Protein AF-A0A3C0KSL5-F1 (afdb_monomer_lite)

Radius of gyration: 20.49 Å; chains: 1; bounding box: 42×40×60 Å

Sequence (142 aa):
MRGGRGPGYGNCQSGDLHGLAALNLTADQEAKIKTLRDAQLTEAKPLQDKMFSKRGELKLLWLQQNPNQQKIVAVQKEIRSLRDQLQDKQTNHRLAVLKVLTPEQQTKVQAFGAGRGFAHGRGFGAGPGGGCGGYGPGPRGN

Secondary structure (DSSP, 8-state):
--------S--GGGGS-TTGGGS---HHHHHHHHHHHHHHHHHHHHHHHHHHHHHHHHHHHHTSSS--HHHHHHHHHHHHHHHHHHHHHHHHHHHHHHHHS-HHHHHHHHHHHHTSSSS--S-SS--S---S----PPPP--

pLDDT: mean 70.89, std 22.39, range [34.09, 96.25]

Structure (mmCIF, N/CA/C/O backbone):
data_AF-A0A3C0KSL5-F1
#
_entry.id   AF-A0A3C0KSL5-F1
#
loop_
_atom_site.group_PDB
_atom_site.id
_atom_site.type_symbol
_atom_site.label_atom_id
_atom_site.label_alt_id
_atom_site.label_comp_id
_atom_site.label_asym_id
_atom_site.label_entity_id
_atom_site.label_seq_id
_atom_site.pdbx_PDB_ins_code
_atom_site.Cartn_x
_atom_site.Cartn_y
_atom_site.Cartn_z
_atom_site.occupancy
_atom_site.B_iso_or_equiv
_atom_site.auth_seq_id
_atom_site.auth_comp_id
_atom_site.auth_asym_id
_atom_site.auth_atom_id
_atom_site.pdbx_PDB_model_num
ATOM 1 N N . MET A 1 1 ? 15.608 -1.901 26.803 1.00 34.09 1 MET A N 1
ATOM 2 C CA . MET A 1 1 ? 14.838 -3.043 26.262 1.00 34.09 1 MET A CA 1
ATOM 3 C C . MET A 1 1 ? 14.117 -2.596 24.994 1.00 34.09 1 MET A C 1
ATOM 5 O O . MET A 1 1 ? 13.185 -1.807 25.074 1.00 34.09 1 MET A O 1
ATOM 9 N N . ARG A 1 2 ? 14.607 -2.991 23.811 1.00 40.12 2 ARG A N 1
ATOM 10 C CA . ARG A 1 2 ? 13.974 -2.657 22.523 1.00 40.12 2 ARG A CA 1
ATOM 11 C C . ARG A 1 2 ? 12.795 -3.605 22.306 1.00 40.12 2 ARG A C 1
ATOM 13 O O . ARG A 1 2 ? 13.006 -4.789 22.072 1.00 40.12 2 ARG A O 1
ATOM 20 N N . GLY A 1 3 ? 11.574 -3.084 22.408 1.00 37.00 3 GLY A N 1
ATOM 21 C CA . GLY A 1 3 ? 10.351 -3.819 22.096 1.00 37.00 3 GLY A CA 1
ATOM 22 C C . GLY A 1 3 ? 10.370 -4.296 20.647 1.00 37.00 3 GLY A C 1
ATOM 23 O O . GLY A 1 3 ? 10.279 -3.492 19.717 1.00 37.00 3 GLY A O 1
ATOM 24 N N . GLY A 1 4 ? 10.515 -5.608 20.467 1.00 35.78 4 GLY A N 1
ATOM 25 C CA . GLY A 1 4 ? 10.358 -6.265 19.181 1.00 35.78 4 GLY A CA 1
ATOM 26 C C . GLY A 1 4 ? 8.929 -6.067 18.697 1.00 35.78 4 GLY A C 1
ATOM 27 O O . GLY A 1 4 ? 7.984 -6.596 19.280 1.00 35.78 4 GLY A O 1
ATOM 28 N N . ARG A 1 5 ? 8.766 -5.290 17.624 1.00 40.56 5 ARG A N 1
ATOM 29 C CA . ARG A 1 5 ? 7.563 -5.363 16.798 1.00 40.56 5 ARG A CA 1
ATOM 30 C C . ARG A 1 5 ? 7.499 -6.808 16.301 1.00 40.56 5 ARG A C 1
ATOM 32 O O . ARG A 1 5 ? 8.315 -7.196 15.470 1.00 40.56 5 ARG A O 1
ATOM 39 N N . GLY A 1 6 ? 6.582 -7.605 16.855 1.00 39.66 6 GLY A N 1
ATOM 40 C CA . GLY A 1 6 ? 6.221 -8.907 16.292 1.00 39.66 6 GLY A CA 1
ATOM 41 C C . GLY A 1 6 ? 5.823 -8.756 14.817 1.00 39.66 6 GLY A C 1
ATOM 42 O O . GLY A 1 6 ? 5.672 -7.621 14.355 1.00 39.66 6 GLY A O 1
ATOM 43 N N . PRO A 1 7 ? 5.652 -9.856 14.065 1.00 42.00 7 PRO A N 1
ATOM 44 C CA . PRO A 1 7 ? 5.338 -9.827 12.636 1.00 42.00 7 PRO A CA 1
ATOM 45 C C . PRO A 1 7 ? 3.901 -9.326 12.405 1.00 42.00 7 PRO A C 1
ATOM 47 O O . PRO A 1 7 ? 3.014 -10.043 11.958 1.00 42.00 7 PRO A O 1
ATOM 50 N N . GLY A 1 8 ? 3.638 -8.071 12.760 1.00 40.12 8 GLY A N 1
ATOM 51 C CA . GLY A 1 8 ? 2.467 -7.342 12.335 1.00 40.12 8 GLY A CA 1
ATOM 52 C C . GLY A 1 8 ? 2.598 -7.171 10.840 1.00 40.12 8 GLY A C 1
ATOM 53 O O . GLY A 1 8 ? 3.649 -6.707 10.407 1.00 40.12 8 GLY A O 1
ATOM 54 N N . TYR A 1 9 ? 1.563 -7.605 10.108 1.00 44.09 9 TYR A N 1
ATOM 55 C CA . TYR A 1 9 ? 1.308 -7.344 8.689 1.00 44.09 9 TYR A CA 1
ATOM 56 C C . TYR A 1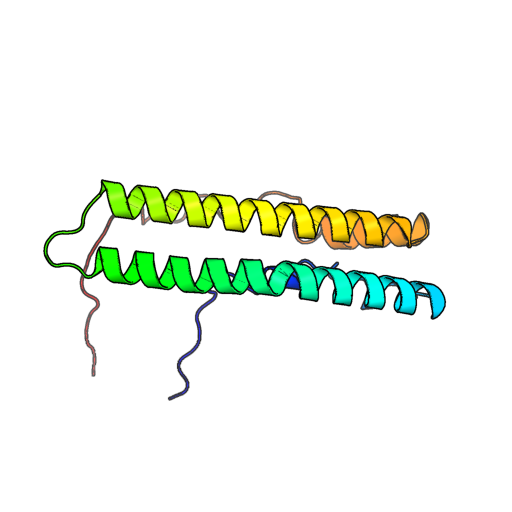 9 ? 2.454 -6.566 8.054 1.00 44.09 9 TYR A C 1
ATOM 58 O O . TYR A 1 9 ? 2.445 -5.331 8.070 1.00 44.09 9 TYR A O 1
ATOM 66 N N . GLY A 1 10 ? 3.482 -7.310 7.622 1.00 35.47 10 GLY A N 1
ATOM 67 C CA . GLY A 1 10 ? 4.650 -6.728 6.980 1.00 35.47 10 GLY A CA 1
ATOM 68 C C . GLY A 1 10 ? 4.167 -5.775 5.902 1.00 35.47 10 GLY A C 1
ATOM 69 O O . GLY A 1 10 ? 3.103 -6.019 5.326 1.00 35.47 10 GLY A O 1
ATOM 70 N N . ASN A 1 11 ? 4.898 -4.673 5.706 1.00 36.81 11 ASN A N 1
ATOM 71 C CA . ASN A 1 11 ? 4.608 -3.677 4.684 1.00 36.81 11 ASN A CA 1
ATOM 72 C C . ASN A 1 11 ? 3.954 -4.368 3.489 1.00 36.81 11 ASN A C 1
ATOM 74 O O . ASN A 1 11 ? 4.595 -5.180 2.829 1.00 36.81 11 ASN A O 1
ATOM 78 N N . CYS A 1 12 ? 2.689 -4.063 3.198 1.00 43.53 12 CYS A N 1
ATOM 79 C CA . CYS A 1 12 ? 2.045 -4.575 1.990 1.00 43.53 12 CYS A CA 1
ATOM 80 C C . CYS A 1 12 ? 2.840 -4.152 0.733 1.00 43.53 12 CYS A C 1
ATOM 82 O O . CYS A 1 12 ? 2.650 -4.705 -0.336 1.00 43.53 12 CYS A O 1
ATOM 84 N N . GLN A 1 13 ? 3.784 -3.215 0.880 1.00 42.78 13 GLN A N 1
ATOM 85 C CA . GLN A 1 13 ? 4.791 -2.815 -0.102 1.00 42.78 13 GLN A CA 1
ATOM 86 C C . GLN A 1 13 ? 5.890 -3.874 -0.346 1.00 42.78 13 GLN A C 1
ATOM 88 O O . GLN A 1 13 ? 6.563 -3.835 -1.362 1.00 42.78 13 GLN A O 1
ATOM 93 N N . SER A 1 14 ? 6.100 -4.860 0.532 1.00 41.09 14 SER A N 1
ATOM 94 C CA . SER A 1 14 ? 7.152 -5.881 0.360 1.00 41.09 14 SER A CA 1
ATOM 95 C C . SER A 1 14 ? 6.792 -6.982 -0.645 1.00 41.09 14 SER A C 1
ATOM 97 O O . SER A 1 14 ? 7.604 -7.870 -0.895 1.00 41.09 14 SER A O 1
ATOM 99 N N . GLY A 1 15 ? 5.607 -6.903 -1.258 1.00 45.69 15 GLY A N 1
ATOM 100 C CA . GLY A 1 15 ? 5.252 -7.669 -2.453 1.00 45.69 15 GLY A CA 1
ATOM 101 C C . GLY A 1 15 ? 5.811 -7.077 -3.750 1.00 45.69 15 GLY A C 1
ATOM 102 O O . GLY A 1 15 ? 5.501 -7.605 -4.818 1.00 45.69 15 GLY A O 1
ATOM 103 N N . ASP A 1 16 ? 6.601 -5.998 -3.671 1.00 51.12 16 ASP A N 1
ATOM 104 C CA . ASP A 1 16 ? 7.375 -5.451 -4.785 1.00 51.12 16 ASP A CA 1
ATOM 105 C C . ASP A 1 16 ? 8.368 -6.516 -5.250 1.00 51.12 16 ASP A C 1
ATOM 107 O O . ASP A 1 16 ? 9.485 -6.607 -4.746 1.00 51.12 16 ASP A O 1
ATOM 111 N N . LEU A 1 17 ? 7.883 -7.382 -6.144 1.00 53.34 17 LEU A N 1
ATOM 112 C CA . LEU A 1 17 ? 8.619 -8.282 -7.020 1.00 53.34 17 LEU A CA 1
ATOM 113 C C . LEU A 1 17 ? 9.993 -8.649 -6.450 1.00 53.34 17 LEU A C 1
ATOM 115 O O . LEU A 1 17 ? 11.027 -8.206 -6.952 1.00 53.34 17 LEU A O 1
ATOM 119 N N . HIS A 1 18 ? 9.985 -9.422 -5.358 1.00 47.47 18 HIS A N 1
ATOM 120 C CA . HIS A 1 18 ? 11.186 -10.012 -4.777 1.00 47.47 18 HIS A CA 1
ATOM 121 C C . HIS A 1 18 ? 11.936 -10.734 -5.904 1.00 47.47 18 HIS A C 1
ATOM 123 O O . HIS A 1 18 ? 11.507 -11.793 -6.354 1.00 47.47 18 HIS A O 1
ATOM 129 N N . GLY A 1 19 ? 12.991 -10.104 -6.425 1.00 53.03 19 GLY A N 1
ATOM 130 C CA . GLY A 1 19 ? 13.689 -10.570 -7.621 1.00 53.03 19 GLY A CA 1
ATOM 131 C C . GLY A 1 19 ? 13.905 -9.533 -8.725 1.00 53.03 19 GLY A C 1
ATOM 132 O O . GLY A 1 19 ? 14.705 -9.820 -9.601 1.00 53.03 19 GLY A O 1
ATOM 133 N N . LEU A 1 20 ? 13.311 -8.326 -8.693 1.00 57.47 20 LEU A N 1
ATOM 134 C CA . LEU A 1 20 ? 13.650 -7.273 -9.676 1.00 57.47 20 LEU A CA 1
ATOM 135 C C . LEU A 1 20 ? 15.138 -6.914 -9.645 1.00 57.47 20 LEU A C 1
ATOM 137 O O . LEU A 1 20 ? 15.736 -6.739 -10.695 1.00 57.47 20 LEU A O 1
ATOM 141 N N . ALA A 1 21 ? 15.745 -6.870 -8.455 1.00 58.66 21 ALA A N 1
ATOM 142 C CA . ALA A 1 21 ? 17.186 -6.656 -8.298 1.00 58.66 21 ALA A CA 1
ATOM 143 C C . ALA A 1 21 ? 18.037 -7.831 -8.823 1.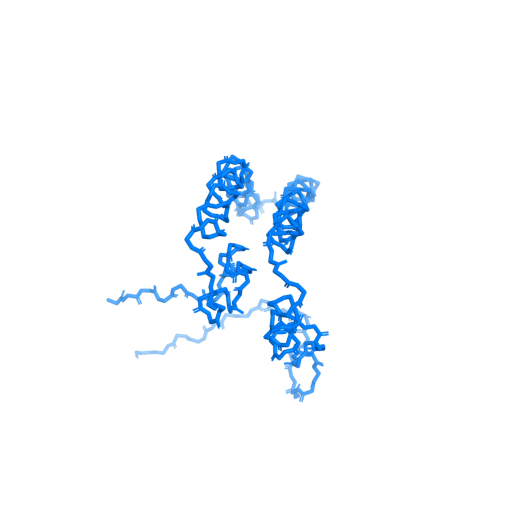00 58.66 21 ALA A C 1
ATOM 145 O O . ALA A 1 21 ? 19.225 -7.665 -9.060 1.00 58.66 21 ALA A O 1
ATOM 146 N N . ALA A 1 22 ? 17.435 -9.015 -8.994 1.00 60.41 22 ALA A N 1
ATOM 147 C CA . ALA A 1 22 ? 18.063 -10.181 -9.616 1.00 60.41 22 ALA A CA 1
ATOM 148 C C . ALA A 1 22 ? 17.813 -10.242 -11.136 1.00 60.41 22 ALA A C 1
ATOM 150 O O . ALA A 1 22 ? 18.313 -11.142 -11.814 1.00 60.41 22 ALA A O 1
ATOM 151 N N . LEU A 1 23 ? 17.033 -9.303 -11.684 1.00 63.06 23 LEU A N 1
ATOM 152 C CA . LEU A 1 23 ? 16.925 -9.090 -13.118 1.00 63.06 23 LEU A CA 1
ATOM 153 C C . LEU A 1 23 ? 17.978 -8.058 -13.510 1.00 63.06 23 LEU A C 1
ATOM 155 O O . LEU A 1 23 ? 18.052 -6.984 -12.921 1.00 63.06 23 LEU A O 1
ATOM 159 N N . ASN A 1 24 ? 18.754 -8.361 -14.546 1.00 70.44 24 ASN A N 1
ATOM 160 C CA . ASN A 1 24 ? 19.608 -7.377 -15.207 1.00 70.44 24 ASN A CA 1
ATOM 161 C C . ASN A 1 24 ? 18.709 -6.393 -15.979 1.00 70.44 24 ASN A C 1
ATOM 163 O O . ASN A 1 24 ? 18.529 -6.529 -17.191 1.00 70.44 24 ASN A O 1
ATOM 167 N N . LEU A 1 25 ? 18.043 -5.488 -15.258 1.00 76.81 25 LEU A N 1
ATOM 168 C CA . LEU A 1 25 ? 17.203 -4.440 -15.829 1.00 76.81 25 LEU A CA 1
ATOM 169 C C . LEU A 1 25 ? 18.084 -3.424 -16.552 1.00 76.81 25 LEU A C 1
ATOM 171 O O . LEU A 1 25 ? 19.161 -3.065 -16.081 1.00 76.81 25 LEU A O 1
ATOM 175 N N . THR A 1 26 ? 17.606 -2.941 -17.691 1.00 82.25 26 THR A N 1
ATOM 176 C CA . THR A 1 26 ? 18.227 -1.789 -18.356 1.00 82.25 26 THR A CA 1
ATOM 177 C C . THR A 1 26 ? 17.908 -0.502 -17.590 1.00 82.25 26 THR A C 1
ATOM 179 O O . THR A 1 26 ? 16.889 -0.427 -16.897 1.00 82.25 26 THR A O 1
ATOM 182 N N . ALA A 1 27 ? 18.741 0.533 -17.744 1.00 82.44 27 ALA A N 1
ATOM 183 C CA . ALA A 1 27 ? 18.521 1.833 -17.100 1.00 82.44 27 ALA A CA 1
ATOM 184 C C . ALA A 1 27 ? 17.134 2.426 -17.434 1.00 82.44 27 ALA A C 1
ATOM 186 O O . ALA A 1 27 ? 16.453 2.957 -16.556 1.00 82.44 27 ALA A O 1
ATOM 187 N N . ASP A 1 28 ? 16.669 2.243 -18.674 1.00 83.06 28 ASP A N 1
ATOM 188 C CA . ASP A 1 28 ? 15.350 2.698 -19.126 1.00 83.06 28 ASP A CA 1
ATOM 189 C C . ASP A 1 28 ? 14.195 1.933 -18.461 1.00 83.06 28 ASP A C 1
ATOM 191 O O . ASP A 1 28 ? 13.154 2.515 -18.141 1.00 83.06 28 ASP A O 1
ATOM 195 N N . GLN A 1 29 ? 14.355 0.624 -18.230 1.00 80.75 29 GLN A N 1
ATOM 196 C CA . GLN A 1 29 ? 13.369 -0.178 -17.499 1.00 80.75 29 GLN A CA 1
ATOM 197 C C . GLN A 1 29 ? 13.336 0.207 -16.018 1.00 80.75 29 GLN A C 1
ATOM 199 O O . GLN A 1 29 ? 12.254 0.339 -15.445 1.00 80.75 29 GLN A O 1
ATOM 204 N N . GLU A 1 30 ? 14.499 0.429 -15.405 1.00 82.38 30 GLU A N 1
ATOM 205 C CA . GLU A 1 30 ? 14.598 0.843 -14.007 1.00 82.38 30 GLU A CA 1
ATOM 206 C C . GLU A 1 30 ? 13.937 2.209 -13.779 1.00 82.38 30 GLU A C 1
ATOM 208 O O . GLU A 1 30 ? 13.157 2.362 -12.837 1.00 82.38 30 GLU A O 1
ATOM 213 N N . ALA A 1 31 ? 14.177 3.178 -14.668 1.00 85.44 31 ALA A N 1
ATOM 214 C CA . ALA A 1 31 ? 13.543 4.491 -14.604 1.00 85.44 31 ALA A CA 1
ATOM 215 C C . ALA A 1 31 ? 12.008 4.388 -14.677 1.00 85.44 31 ALA A C 1
ATOM 217 O O . ALA A 1 31 ? 11.312 4.944 -13.827 1.00 85.44 31 ALA A O 1
ATOM 218 N N . LYS A 1 32 ? 11.470 3.601 -15.623 1.00 85.75 32 LYS A N 1
ATOM 219 C CA . LYS A 1 32 ? 10.017 3.380 -15.757 1.00 85.75 32 LYS A CA 1
ATOM 220 C C . LYS A 1 32 ? 9.412 2.726 -14.515 1.00 85.75 32 LYS A C 1
ATOM 222 O O . LYS A 1 32 ? 8.349 3.140 -14.055 1.00 85.75 32 LYS A O 1
ATOM 227 N N . ILE A 1 33 ? 10.084 1.721 -13.953 1.00 85.25 33 ILE A N 1
ATOM 228 C CA . ILE A 1 33 ? 9.618 1.027 -12.744 1.00 85.25 33 ILE A CA 1
ATOM 229 C C . ILE A 1 33 ? 9.641 1.966 -11.533 1.00 85.25 33 ILE A C 1
ATOM 231 O O . ILE A 1 33 ? 8.687 1.964 -10.754 1.00 85.25 33 ILE A O 1
ATOM 235 N N . LYS A 1 34 ? 10.677 2.805 -11.388 1.00 84.06 34 LYS A N 1
ATOM 236 C CA . LYS A 1 34 ? 10.748 3.824 -10.328 1.00 84.06 34 LYS A CA 1
ATOM 237 C C . LYS A 1 34 ? 9.572 4.794 -10.406 1.00 84.06 34 LYS A C 1
ATOM 239 O O . LYS A 1 34 ? 8.859 4.941 -9.420 1.00 84.06 34 LYS A O 1
ATOM 244 N N . THR A 1 35 ? 9.286 5.349 -11.584 1.00 88.44 35 THR A N 1
ATOM 245 C CA . THR A 1 35 ? 8.135 6.247 -11.772 1.00 88.44 35 THR A CA 1
ATOM 246 C C . THR A 1 35 ? 6.808 5.569 -11.422 1.00 88.44 35 THR A C 1
ATOM 248 O O . THR A 1 35 ? 5.976 6.158 -10.732 1.00 88.44 35 THR A O 1
ATOM 251 N N . LEU A 1 36 ? 6.611 4.312 -11.839 1.00 87.12 36 LEU A N 1
ATOM 252 C CA . LEU A 1 36 ? 5.413 3.541 -11.484 1.00 87.12 36 LEU A CA 1
ATOM 253 C C . LEU A 1 36 ? 5.292 3.315 -9.971 1.00 87.12 36 LEU A C 1
ATOM 255 O O . LEU A 1 36 ? 4.179 3.298 -9.441 1.00 87.12 36 LEU A O 1
ATOM 259 N N . ARG A 1 37 ? 6.419 3.122 -9.279 1.00 84.69 37 ARG A N 1
ATOM 260 C CA . ARG A 1 37 ? 6.456 2.921 -7.827 1.00 84.69 37 ARG A CA 1
ATOM 261 C C . ARG A 1 37 ? 6.131 4.211 -7.087 1.00 84.69 37 ARG A C 1
ATOM 263 O O . ARG A 1 37 ? 5.308 4.192 -6.177 1.00 84.69 37 ARG A O 1
ATOM 270 N N . ASP A 1 38 ? 6.712 5.329 -7.506 1.00 86.94 38 ASP A N 1
ATOM 271 C CA . ASP A 1 38 ? 6.469 6.636 -6.892 1.00 86.94 38 ASP A CA 1
ATOM 272 C C . ASP A 1 3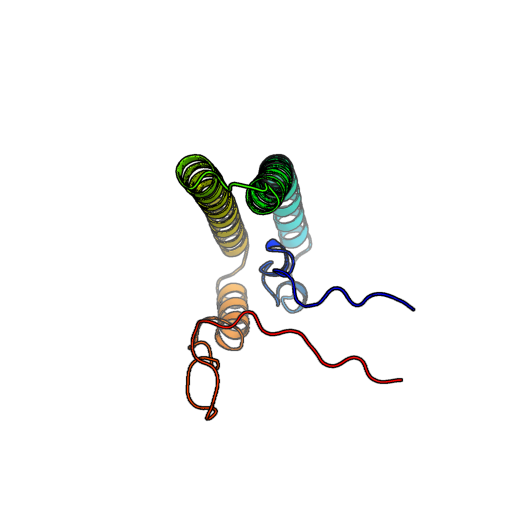8 ? 5.007 7.073 -7.052 1.00 86.94 38 ASP A C 1
ATOM 274 O O . ASP A 1 38 ? 4.386 7.549 -6.094 1.00 86.94 38 ASP A O 1
ATOM 278 N N . ALA A 1 39 ? 4.420 6.830 -8.228 1.00 88.00 39 ALA A N 1
ATOM 279 C CA . ALA A 1 39 ? 2.999 7.056 -8.472 1.00 88.00 39 ALA A CA 1
ATOM 280 C C . ALA A 1 39 ? 2.125 6.194 -7.545 1.00 88.00 39 ALA A C 1
ATOM 282 O O . ALA A 1 39 ? 1.262 6.717 -6.836 1.00 88.00 39 ALA A O 1
ATOM 283 N N . GLN A 1 40 ? 2.398 4.886 -7.465 1.00 87.56 40 GLN A N 1
ATOM 284 C CA . GLN A 1 40 ? 1.649 3.986 -6.586 1.00 87.56 40 GLN A CA 1
ATOM 285 C C . GLN A 1 40 ? 1.774 4.388 -5.110 1.00 87.56 40 GLN A C 1
ATOM 287 O O . GLN A 1 40 ? 0.779 4.370 -4.388 1.00 87.56 40 GLN A O 1
ATOM 292 N N . LEU A 1 41 ? 2.971 4.757 -4.644 1.00 85.00 41 LEU A N 1
ATOM 293 C CA . LEU A 1 41 ? 3.190 5.198 -3.266 1.00 85.00 41 LEU A CA 1
ATOM 294 C C . LEU A 1 41 ? 2.397 6.467 -2.955 1.00 85.00 41 LEU A C 1
ATOM 296 O O . LEU A 1 41 ? 1.788 6.561 -1.890 1.00 85.00 41 LEU A O 1
ATOM 300 N N . THR A 1 42 ? 2.369 7.419 -3.885 1.00 89.81 42 THR A N 1
ATOM 301 C CA . THR A 1 42 ? 1.623 8.673 -3.731 1.00 89.81 42 THR A CA 1
ATOM 302 C C . THR A 1 42 ? 0.122 8.415 -3.621 1.00 89.81 42 THR A C 1
ATOM 304 O O . THR A 1 42 ? -0.530 8.956 -2.730 1.00 89.81 42 THR A O 1
ATOM 307 N N . GLU A 1 43 ? -0.422 7.522 -4.447 1.00 86.94 43 GLU A N 1
ATOM 308 C CA . GLU A 1 43 ? -1.839 7.149 -4.388 1.00 86.94 43 GLU A CA 1
ATOM 309 C C . GLU A 1 43 ? -2.193 6.262 -3.183 1.00 86.94 43 GLU A C 1
ATOM 311 O O . GLU A 1 43 ? -3.317 6.309 -2.680 1.00 86.94 43 GLU A O 1
ATOM 316 N N . ALA A 1 44 ? -1.258 5.430 -2.718 1.00 88.31 44 ALA A N 1
ATOM 317 C CA . ALA A 1 44 ? -1.488 4.496 -1.619 1.00 88.31 44 ALA A CA 1
ATOM 318 C C . ALA A 1 44 ? -1.394 5.158 -0.238 1.00 88.31 44 ALA A C 1
ATOM 320 O O . ALA A 1 44 ? -2.094 4.725 0.678 1.00 88.31 44 ALA A O 1
ATOM 321 N N . LYS A 1 45 ? -0.567 6.202 -0.075 1.00 90.19 45 LYS A N 1
ATOM 322 C CA . LYS A 1 45 ? -0.413 6.959 1.182 1.00 90.19 45 LYS A CA 1
ATOM 323 C C . LYS A 1 45 ? -1.749 7.360 1.830 1.00 90.19 45 LYS A C 1
ATOM 325 O O . LYS A 1 45 ? -2.003 6.903 2.943 1.00 90.19 45 LYS A O 1
ATOM 330 N N . PRO A 1 46 ? -2.664 8.084 1.155 1.00 92.38 46 PRO A N 1
ATOM 331 C CA . PRO A 1 46 ? -3.922 8.495 1.781 1.00 92.38 46 PRO A CA 1
ATOM 332 C C . PRO A 1 46 ? -4.817 7.311 2.181 1.00 92.38 46 PRO A C 1
ATOM 334 O O . PRO A 1 46 ? -5.578 7.405 3.144 1.00 92.38 46 PRO A O 1
ATOM 337 N N . LEU A 1 47 ? -4.741 6.179 1.472 1.00 90.81 47 LEU A N 1
ATOM 338 C CA . LEU A 1 47 ? -5.476 4.963 1.836 1.00 90.81 47 LEU A CA 1
ATOM 339 C C . LEU A 1 47 ? -4.867 4.279 3.069 1.00 90.81 47 LEU A C 1
ATOM 341 O O . LEU A 1 47 ? -5.604 3.793 3.929 1.00 90.81 47 LEU A O 1
ATOM 345 N N . GLN A 1 48 ? -3.536 4.270 3.182 1.00 87.50 48 GLN A N 1
ATOM 346 C CA . GLN A 1 48 ? -2.826 3.767 4.359 1.00 87.50 48 GLN A CA 1
ATOM 347 C C . GLN A 1 48 ? -3.127 4.618 5.596 1.00 87.50 48 GLN A C 1
ATOM 349 O O . GLN A 1 48 ? -3.419 4.052 6.651 1.00 87.50 48 GLN A O 1
ATOM 354 N N . ASP A 1 49 ? -3.154 5.943 5.453 1.00 92.88 49 ASP A N 1
ATOM 355 C CA . ASP A 1 49 ? -3.487 6.871 6.538 1.00 92.88 49 ASP A CA 1
ATOM 356 C C . ASP A 1 49 ? -4.927 6.665 7.023 1.00 92.88 49 ASP A C 1
ATOM 358 O O . ASP A 1 49 ? -5.176 6.506 8.221 1.00 92.88 49 ASP A O 1
ATOM 362 N N . LYS A 1 50 ? -5.888 6.558 6.094 1.00 93.06 50 LYS A N 1
ATOM 363 C CA . LYS A 1 50 ? -7.283 6.217 6.426 1.00 93.06 50 LYS A CA 1
ATOM 364 C C . LYS A 1 50 ? -7.379 4.873 7.146 1.00 93.06 50 LYS A C 1
ATOM 366 O O . LYS A 1 50 ? -8.083 4.760 8.149 1.00 93.06 50 LYS A O 1
ATOM 371 N N . MET A 1 51 ? -6.655 3.859 6.673 1.00 92.94 51 MET A N 1
ATOM 372 C CA . MET A 1 51 ? -6.639 2.540 7.304 1.00 92.94 51 MET A CA 1
ATOM 373 C C . MET A 1 51 ? -6.031 2.590 8.713 1.00 92.94 51 MET A C 1
ATOM 375 O O . MET A 1 51 ? -6.538 1.917 9.612 1.00 92.94 51 MET A O 1
ATOM 379 N N . PHE A 1 52 ? -4.972 3.375 8.929 1.00 91.38 52 PHE A N 1
ATOM 380 C CA . PHE A 1 52 ? -4.365 3.567 10.246 1.00 91.38 52 PHE A CA 1
ATOM 381 C C . PHE A 1 52 ? -5.357 4.204 11.224 1.00 91.38 52 PHE A C 1
ATOM 383 O O . PHE A 1 52 ? -5.603 3.642 12.295 1.00 91.38 52 PHE A O 1
ATOM 390 N N . SER A 1 53 ? -6.003 5.298 10.818 1.00 93.62 53 SER A N 1
ATOM 391 C CA . SER A 1 53 ? -7.033 5.974 11.613 1.00 93.62 53 SER A CA 1
ATOM 392 C C . SER A 1 53 ? -8.182 5.032 11.976 1.00 93.62 53 SER A C 1
ATOM 394 O O . SER A 1 53 ? -8.555 4.928 13.144 1.00 93.62 53 SER A O 1
ATOM 396 N N . LYS A 1 54 ? -8.684 4.252 11.009 1.00 93.06 54 LYS A N 1
ATOM 397 C CA . LYS A 1 54 ? -9.777 3.293 11.235 1.00 93.06 54 LYS A CA 1
ATOM 398 C C . LYS A 1 54 ? -9.390 2.137 12.154 1.00 93.06 54 LYS A C 1
ATOM 400 O O . LYS A 1 54 ? -10.204 1.688 12.957 1.00 93.06 54 LYS A O 1
ATOM 405 N N . ARG A 1 55 ? -8.141 1.664 12.101 1.00 92.00 55 ARG A N 1
ATOM 406 C CA . ARG A 1 55 ? -7.628 0.674 13.066 1.00 92.00 55 ARG A CA 1
ATOM 407 C C . ARG A 1 55 ? -7.551 1.250 14.481 1.00 92.00 55 ARG A C 1
ATOM 409 O O . ARG A 1 55 ? -7.845 0.529 15.433 1.00 92.00 55 ARG A O 1
ATOM 416 N N . GLY A 1 56 ? -7.179 2.524 14.614 1.00 93.94 56 GLY A N 1
ATOM 417 C CA . GLY A 1 56 ? -7.222 3.251 15.884 1.00 93.94 56 GLY A CA 1
ATOM 418 C C . GLY A 1 56 ? -8.643 3.342 16.440 1.00 93.94 56 GLY A C 1
ATOM 419 O O . GLY A 1 56 ? -8.874 2.951 17.581 1.00 93.94 56 GLY A O 1
ATOM 420 N N . GLU A 1 57 ? -9.601 3.754 15.607 1.00 93.12 57 GLU A N 1
ATOM 421 C CA . GLU A 1 57 ? -11.029 3.802 15.948 1.00 93.12 57 GLU A CA 1
ATOM 422 C C . GLU A 1 57 ? -11.548 2.431 16.402 1.00 93.12 57 GLU A C 1
ATOM 424 O O . GLU A 1 57 ? -12.144 2.313 17.471 1.00 93.12 57 GLU A O 1
ATOM 429 N N . LEU A 1 58 ? -11.242 1.371 15.647 1.00 94.38 58 LEU A N 1
ATOM 430 C CA . LEU A 1 58 ? -11.623 0.006 16.005 1.00 94.38 58 LEU A CA 1
ATOM 431 C C . LEU A 1 58 ? -11.061 -0.396 17.374 1.00 94.38 58 LEU A C 1
ATOM 433 O O . LEU A 1 58 ? -11.785 -0.965 18.187 1.00 94.38 58 LEU A O 1
ATOM 437 N N . LYS A 1 59 ? -9.787 -0.091 17.646 1.00 93.69 59 LYS A N 1
ATOM 438 C CA . LYS A 1 59 ? -9.161 -0.374 18.944 1.00 93.69 59 LYS A CA 1
ATOM 439 C C . LYS A 1 59 ? -9.872 0.367 20.078 1.00 93.69 59 LYS A C 1
ATOM 441 O O . LYS A 1 59 ? -10.106 -0.233 21.120 1.00 93.69 59 LYS A O 1
ATOM 446 N N . LEU A 1 60 ? -10.227 1.635 19.878 1.00 93.81 60 LEU A N 1
ATOM 447 C CA . LEU A 1 60 ? -10.957 2.421 20.875 1.00 93.81 60 LEU A CA 1
ATOM 448 C C . LEU A 1 60 ? -12.354 1.850 21.140 1.00 93.81 60 LEU A C 1
ATOM 450 O O . LEU A 1 60 ? -12.734 1.737 22.300 1.00 93.81 60 LEU A O 1
ATOM 454 N N . LEU A 1 61 ? -13.083 1.425 20.102 1.00 94.06 61 LEU A N 1
ATOM 455 C CA . LEU A 1 61 ? -14.400 0.789 20.253 1.00 94.06 61 LEU A CA 1
ATOM 456 C C . LEU A 1 61 ? -14.339 -0.496 21.092 1.00 94.06 61 LEU A C 1
ATOM 458 O O . LEU A 1 61 ? -15.243 -0.753 21.881 1.00 94.06 61 LEU A O 1
ATOM 462 N N . TRP A 1 62 ? -13.264 -1.277 20.962 1.00 93.56 62 TRP A N 1
ATOM 463 C CA . TRP A 1 62 ? -13.046 -2.480 21.773 1.00 93.56 62 TRP A CA 1
ATOM 464 C C . TRP A 1 62 ? -12.647 -2.200 23.226 1.00 93.56 62 TRP A C 1
ATOM 466 O O . TRP A 1 62 ? -12.799 -3.081 24.065 1.00 93.56 62 TRP A O 1
ATOM 476 N N . LEU A 1 63 ? -12.135 -1.004 23.533 1.00 94.62 63 LEU A N 1
ATOM 477 C CA . LEU A 1 63 ? -11.751 -0.602 24.893 1.00 94.62 63 LEU A CA 1
ATOM 478 C C . LEU A 1 63 ? -12.908 0.021 25.688 1.00 94.62 63 LEU A C 1
ATOM 480 O O . LEU A 1 63 ? -12.744 0.330 26.867 1.00 94.62 63 LEU A O 1
ATOM 484 N N . GLN A 1 64 ? -14.066 0.232 25.061 1.00 92.88 64 GLN A N 1
ATOM 485 C CA . GLN A 1 64 ? -15.252 0.744 25.743 1.00 92.88 64 GLN A CA 1
ATOM 486 C C . GLN A 1 64 ? -15.787 -0.288 26.741 1.00 92.88 64 GLN A C 1
ATOM 488 O O . GLN A 1 64 ? -15.801 -1.481 26.455 1.00 92.88 64 GLN A O 1
ATOM 493 N N . GLN A 1 65 ? -16.292 0.183 27.887 1.00 91.81 65 GLN A N 1
ATOM 494 C CA . GLN A 1 65 ? -16.884 -0.679 28.919 1.00 91.81 65 GLN A CA 1
ATOM 495 C C . GLN A 1 65 ? -18.042 -1.530 28.371 1.00 91.81 65 GLN A C 1
ATOM 497 O O . GLN A 1 65 ? -18.186 -2.685 28.751 1.00 91.81 65 GLN A O 1
ATOM 502 N N . ASN A 1 66 ? -18.820 -0.966 27.440 1.00 93.44 66 ASN A N 1
ATOM 503 C CA . ASN A 1 66 ? -19.896 -1.643 26.722 1.00 93.44 66 ASN A CA 1
ATOM 504 C C . ASN A 1 66 ? -19.669 -1.489 25.205 1.00 93.44 66 ASN A C 1
ATOM 506 O O . ASN A 1 66 ? -20.097 -0.485 24.625 1.00 93.44 66 ASN A O 1
ATOM 510 N N . PRO A 1 67 ? -18.964 -2.429 24.550 1.00 90.94 67 PRO A N 1
ATOM 511 C CA . PRO A 1 67 ? -18.635 -2.322 23.133 1.00 90.94 67 PRO A CA 1
ATOM 512 C C . PRO A 1 67 ? -19.890 -2.390 22.254 1.00 90.94 67 PRO A C 1
ATOM 514 O O . PRO A 1 67 ? -20.693 -3.318 22.340 1.00 90.94 67 PRO A O 1
ATOM 517 N N . ASN A 1 68 ? -20.044 -1.418 21.350 1.00 94.19 68 ASN A N 1
ATOM 518 C CA . ASN A 1 68 ? -21.146 -1.409 20.390 1.00 94.19 68 ASN A CA 1
ATOM 519 C C . ASN A 1 68 ? -20.810 -2.284 19.170 1.00 94.19 68 ASN A C 1
ATOM 521 O O . ASN A 1 68 ? -20.036 -1.887 18.293 1.00 94.19 68 ASN A O 1
ATOM 525 N N . GLN A 1 69 ? -21.443 -3.457 19.086 1.00 93.38 69 GLN A N 1
ATOM 526 C CA . GLN A 1 69 ? -21.235 -4.422 18.003 1.00 93.38 69 GLN A CA 1
ATOM 527 C C . GLN A 1 69 ? -21.480 -3.828 16.607 1.00 93.38 69 GLN A C 1
ATOM 529 O O . GLN A 1 69 ? -20.697 -4.083 15.692 1.00 93.38 69 GLN A O 1
ATOM 534 N N . GLN A 1 70 ? -22.527 -3.017 16.426 1.00 95.19 70 GLN A N 1
ATOM 535 C CA . GLN A 1 70 ? -22.856 -2.433 15.121 1.00 95.19 70 GLN A CA 1
ATOM 536 C C . GLN A 1 70 ? -21.748 -1.488 14.641 1.00 95.19 70 GLN A C 1
ATOM 538 O O . GLN A 1 70 ? -21.312 -1.589 13.493 1.00 95.19 70 GLN A O 1
ATOM 543 N N . LYS A 1 71 ? -21.233 -0.628 15.532 1.00 94.00 71 LYS A N 1
ATOM 544 C CA . LYS A 1 71 ? -20.116 0.282 15.222 1.00 94.00 71 LYS A CA 1
ATOM 545 C C . LYS A 1 71 ? -18.833 -0.483 14.903 1.00 94.00 71 LYS A C 1
ATOM 547 O O . LYS A 1 71 ? -18.162 -0.174 13.923 1.00 94.00 71 LYS A O 1
ATOM 552 N N . ILE A 1 72 ? -18.523 -1.521 15.680 1.00 94.38 72 ILE A N 1
ATOM 553 C CA . ILE A 1 72 ? -17.350 -2.377 15.452 1.00 94.38 72 ILE A CA 1
ATOM 554 C C . ILE A 1 72 ? -17.418 -3.035 14.071 1.00 94.38 72 ILE A C 1
ATOM 556 O O . ILE A 1 72 ? -16.450 -2.979 13.312 1.00 94.38 72 ILE A O 1
ATOM 560 N N . VAL A 1 73 ? -18.559 -3.634 13.718 1.00 96.12 73 VAL A N 1
ATOM 561 C CA . VAL A 1 73 ? -18.744 -4.295 12.418 1.00 96.12 73 VAL A CA 1
ATOM 562 C C . VAL A 1 73 ? -18.678 -3.286 11.267 1.00 96.12 73 VAL A C 1
ATOM 564 O O . VAL A 1 73 ? -18.084 -3.595 10.234 1.00 96.12 73 VAL A O 1
ATOM 567 N N . ALA A 1 74 ? -19.231 -2.082 11.434 1.00 96.19 74 ALA A N 1
ATOM 568 C CA . ALA A 1 74 ? -19.147 -1.020 10.432 1.00 96.19 74 ALA A CA 1
ATOM 569 C C . ALA A 1 74 ? -17.690 -0.606 10.159 1.00 96.19 74 ALA A C 1
ATOM 571 O O . ALA A 1 74 ? -17.232 -0.692 9.018 1.00 96.19 74 ALA A O 1
ATOM 572 N N . VAL A 1 75 ? -16.920 -0.285 11.205 1.00 95.38 75 VAL A N 1
ATOM 573 C CA . VAL A 1 75 ? -15.498 0.080 11.070 1.00 95.38 75 VAL A CA 1
ATOM 574 C C . VAL A 1 75 ? -14.679 -1.079 10.491 1.00 95.38 75 VAL A C 1
ATOM 576 O O . VAL A 1 75 ? -13.801 -0.871 9.655 1.00 95.38 75 VAL A O 1
ATOM 579 N N . GLN A 1 76 ? -14.981 -2.328 10.862 1.00 94.56 76 GLN A N 1
ATOM 580 C CA . GLN A 1 76 ? -14.338 -3.492 10.248 1.00 94.56 76 GLN A CA 1
ATOM 581 C C . GLN A 1 76 ? -14.614 -3.602 8.743 1.00 94.56 76 GLN A C 1
ATOM 583 O O . GLN A 1 76 ? -13.695 -3.944 7.995 1.00 94.56 76 GLN A O 1
ATOM 588 N N . LYS A 1 77 ? -15.843 -3.331 8.286 1.00 96.25 77 LYS A N 1
ATOM 589 C CA . LYS A 1 77 ? -16.186 -3.327 6.853 1.00 96.25 77 LYS A CA 1
ATOM 590 C C . LYS A 1 77 ? -15.424 -2.236 6.102 1.00 96.25 77 LYS A C 1
ATOM 592 O O . LYS A 1 77 ? -14.871 -2.517 5.043 1.00 96.25 77 LYS A O 1
ATOM 597 N N . GLU A 1 78 ? -15.313 -1.042 6.676 1.00 94.56 78 GLU A N 1
ATOM 598 C CA . GLU A 1 78 ? -14.522 0.048 6.091 1.00 94.56 78 GLU A CA 1
ATOM 599 C C . GLU A 1 78 ? -13.037 -0.322 5.975 1.00 94.56 78 GLU A C 1
ATOM 601 O O . GLU A 1 78 ? -12.427 -0.122 4.927 1.00 94.56 78 GLU A O 1
ATOM 606 N N . ILE A 1 79 ? -12.459 -0.948 7.008 1.00 92.50 79 ILE A N 1
ATOM 607 C CA . ILE A 1 79 ? -11.074 -1.446 6.959 1.00 92.50 79 ILE A CA 1
ATOM 608 C C . ILE A 1 79 ? -10.899 -2.506 5.864 1.00 92.50 79 ILE A C 1
ATOM 610 O O . ILE A 1 79 ? -9.854 -2.532 5.214 1.00 92.50 79 ILE A O 1
ATOM 614 N N . ARG A 1 80 ? -11.879 -3.400 5.669 1.00 93.19 80 ARG A N 1
ATOM 615 C CA . ARG A 1 80 ? -11.840 -4.394 4.581 1.00 93.19 80 ARG A CA 1
ATOM 616 C C . ARG A 1 80 ? -11.851 -3.701 3.222 1.00 93.19 80 ARG A C 1
ATOM 618 O O . ARG A 1 80 ? -10.919 -3.916 2.463 1.00 93.19 80 ARG A O 1
ATOM 625 N N . SER A 1 81 ? -12.777 -2.772 2.994 1.00 94.81 81 SER A N 1
ATOM 626 C CA . SER A 1 81 ? -12.840 -2.019 1.736 1.00 94.81 81 SER A CA 1
ATOM 627 C C . SER A 1 81 ? -11.548 -1.246 1.436 1.00 94.81 81 SER A C 1
ATOM 629 O O . SER A 1 81 ? -11.061 -1.269 0.309 1.00 94.81 81 SER A O 1
ATOM 631 N N . LEU A 1 82 ? -10.941 -0.602 2.441 1.00 92.12 82 LEU A N 1
ATOM 632 C CA . LEU A 1 82 ? -9.656 0.088 2.270 1.00 92.12 82 LEU A CA 1
ATOM 633 C C . L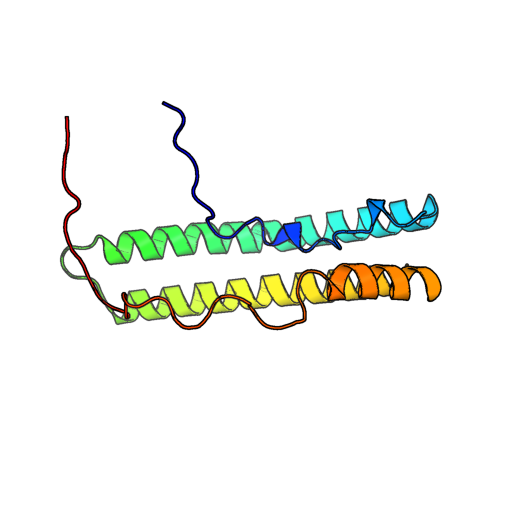EU A 1 82 ? -8.510 -0.880 1.940 1.00 92.12 82 LEU A C 1
ATOM 635 O O . LEU A 1 82 ? -7.614 -0.534 1.170 1.00 92.12 82 LEU A O 1
ATOM 639 N N . ARG A 1 83 ? -8.527 -2.089 2.517 1.00 88.19 83 ARG A N 1
ATOM 640 C CA . ARG A 1 83 ? -7.556 -3.141 2.194 1.00 88.19 83 ARG A CA 1
ATOM 641 C C . ARG A 1 83 ? -7.719 -3.606 0.748 1.00 88.19 83 ARG A C 1
ATOM 643 O O . ARG A 1 83 ? -6.708 -3.720 0.063 1.00 88.19 83 ARG A O 1
ATOM 650 N N . ASP A 1 84 ? -8.953 -3.817 0.303 1.00 91.62 84 ASP A N 1
ATOM 651 C CA . ASP A 1 84 ? -9.257 -4.264 -1.059 1.00 91.62 84 ASP A CA 1
ATOM 652 C C . ASP A 1 84 ? -8.755 -3.231 -2.080 1.00 91.62 84 ASP A C 1
ATOM 654 O O . ASP A 1 84 ? -7.983 -3.565 -2.973 1.00 91.62 84 ASP A O 1
ATOM 658 N N . GLN A 1 85 ? -9.027 -1.940 -1.852 1.00 89.62 85 GLN A N 1
ATOM 659 C CA . GLN A 1 85 ? -8.519 -0.855 -2.706 1.00 89.62 85 GLN A CA 1
ATOM 660 C C . GLN A 1 85 ? -6.983 -0.807 -2.778 1.00 89.62 85 GLN A C 1
ATOM 662 O O . GLN A 1 85 ? -6.407 -0.549 -3.838 1.00 89.62 85 GLN A O 1
ATOM 667 N N . LEU A 1 86 ? -6.294 -1.037 -1.654 1.00 87.44 86 LEU A N 1
ATOM 668 C CA . LEU A 1 86 ? -4.830 -1.108 -1.632 1.00 87.44 86 LEU A CA 1
ATOM 669 C C . LEU A 1 86 ? -4.310 -2.322 -2.416 1.00 87.44 86 LEU A C 1
ATOM 671 O O . LEU A 1 86 ? -3.310 -2.203 -3.127 1.00 87.44 86 LEU A O 1
ATOM 675 N N . GLN A 1 87 ? -4.986 -3.465 -2.305 1.00 85.88 87 GLN A N 1
ATOM 676 C CA . GLN A 1 87 ? -4.631 -4.694 -3.011 1.00 85.88 87 GLN A CA 1
ATOM 677 C C . GLN A 1 87 ? -4.866 -4.579 -4.525 1.00 85.88 87 GLN A C 1
ATOM 679 O O . GLN A 1 87 ? -4.021 -5.021 -5.308 1.00 85.88 87 GLN A O 1
ATOM 684 N N . ASP A 1 88 ? -5.942 -3.917 -4.949 1.00 88.06 88 ASP A N 1
ATOM 685 C CA . ASP A 1 88 ? -6.214 -3.628 -6.359 1.00 88.06 88 ASP A CA 1
ATOM 686 C C . ASP A 1 88 ? -5.124 -2.733 -6.955 1.00 88.06 88 ASP A C 1
ATOM 688 O O . ASP A 1 88 ? -4.548 -3.045 -8.000 1.00 88.06 88 ASP A O 1
ATOM 692 N N . LYS A 1 89 ? -4.749 -1.654 -6.251 1.00 86.88 89 LYS A N 1
ATOM 693 C CA . LYS A 1 89 ? -3.645 -0.774 -6.673 1.00 86.88 89 LYS A CA 1
ATOM 694 C C . LYS A 1 89 ? -2.318 -1.521 -6.776 1.00 86.88 89 LYS A C 1
ATOM 696 O O . LYS A 1 89 ? -1.566 -1.305 -7.725 1.00 86.88 89 LYS A O 1
ATOM 701 N N . GLN A 1 90 ? -2.034 -2.417 -5.834 1.00 82.25 90 GLN A N 1
ATOM 702 C CA . GLN A 1 90 ? -0.833 -3.249 -5.877 1.00 82.25 90 GLN A CA 1
ATOM 703 C C . GLN A 1 90 ? -0.840 -4.229 -7.052 1.00 82.25 90 GLN A C 1
ATOM 705 O O . GLN A 1 90 ? 0.181 -4.394 -7.723 1.00 82.25 90 GLN A O 1
ATOM 710 N N . THR A 1 91 ? -1.983 -4.849 -7.333 1.00 83.75 91 THR A N 1
ATOM 711 C CA . THR A 1 91 ? -2.148 -5.749 -8.479 1.00 83.75 91 THR A CA 1
ATOM 712 C C . THR A 1 91 ? -1.930 -4.996 -9.787 1.00 83.75 91 THR A C 1
ATOM 714 O O . THR A 1 91 ? -1.145 -5.436 -10.627 1.00 83.75 91 THR A O 1
ATOM 717 N N . ASN A 1 92 ? -2.530 -3.812 -9.923 1.00 86.81 92 ASN A N 1
ATOM 718 C CA . ASN A 1 92 ? -2.359 -2.952 -11.090 1.00 86.81 92 ASN A CA 1
ATOM 719 C C . ASN A 1 92 ? -0.901 -2.525 -11.286 1.00 86.81 92 ASN A C 1
ATOM 721 O O . ASN A 1 92 ? -0.392 -2.606 -12.404 1.00 86.81 92 ASN A O 1
ATOM 725 N N . HIS A 1 93 ? -0.201 -2.143 -10.213 1.00 86.31 93 HIS A N 1
ATOM 726 C CA . HIS A 1 93 ? 1.225 -1.831 -10.289 1.00 86.31 93 HIS A CA 1
ATOM 727 C C . HIS A 1 93 ? 2.049 -3.044 -10.736 1.00 86.31 93 HIS A C 1
ATOM 729 O O . HIS A 1 93 ? 2.861 -2.934 -11.653 1.00 86.31 93 HIS A O 1
ATOM 735 N N . ARG A 1 94 ? 1.808 -4.226 -10.155 1.00 82.25 94 ARG A N 1
ATOM 736 C CA . ARG A 1 94 ? 2.519 -5.454 -10.536 1.00 82.25 94 ARG A CA 1
ATOM 737 C C . ARG A 1 94 ? 2.311 -5.794 -12.012 1.00 82.25 94 ARG A C 1
ATOM 739 O O . ARG A 1 94 ? 3.273 -6.133 -12.697 1.00 82.25 94 ARG A O 1
ATOM 746 N N . LEU A 1 95 ? 1.080 -5.675 -12.510 1.00 85.06 95 LEU A N 1
ATOM 747 C CA . LEU A 1 95 ? 0.761 -5.871 -13.925 1.00 85.06 95 LEU A CA 1
ATOM 748 C C . LEU A 1 95 ? 1.438 -4.819 -14.814 1.00 85.06 95 LEU A C 1
ATOM 750 O O . LEU A 1 95 ? 1.942 -5.164 -15.881 1.00 85.06 95 LEU A O 1
ATOM 754 N N . ALA A 1 96 ? 1.492 -3.556 -14.383 1.00 86.69 96 ALA A N 1
ATOM 755 C CA . ALA A 1 96 ? 2.184 -2.494 -15.109 1.00 86.69 96 ALA A CA 1
ATOM 756 C C . ALA A 1 96 ? 3.696 -2.749 -15.195 1.00 86.69 96 ALA A C 1
ATOM 758 O O . ALA A 1 96 ? 4.271 -2.618 -16.272 1.00 86.69 96 ALA A O 1
ATOM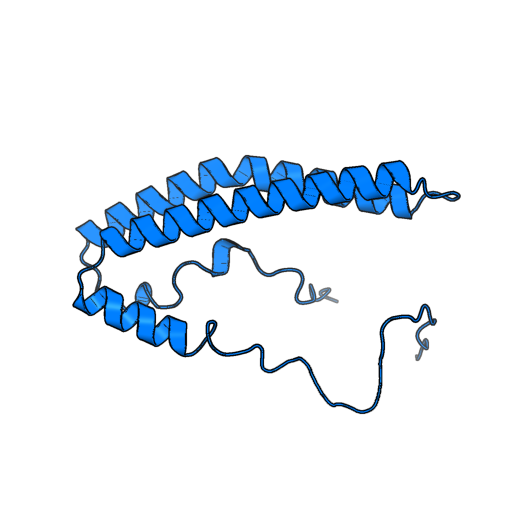 759 N N . VAL A 1 97 ? 4.330 -3.191 -14.105 1.00 83.94 97 VAL A N 1
ATOM 760 C CA . VAL A 1 97 ? 5.755 -3.550 -14.109 1.00 83.94 97 VAL A CA 1
ATOM 761 C C . VAL A 1 97 ? 6.021 -4.757 -15.006 1.00 83.94 97 VAL A C 1
ATOM 763 O O . VAL A 1 97 ? 6.960 -4.719 -15.794 1.00 83.94 97 VAL A O 1
ATOM 766 N N . LEU A 1 98 ? 5.181 -5.799 -14.965 1.00 83.44 98 LEU A N 1
ATOM 767 C CA . LEU A 1 98 ? 5.333 -6.959 -15.853 1.00 83.44 98 LEU A CA 1
ATOM 768 C C . LEU A 1 98 ? 5.330 -6.561 -17.338 1.00 83.44 98 LEU A C 1
ATOM 770 O O . LEU A 1 98 ? 6.123 -7.106 -18.100 1.00 83.44 98 LEU A O 1
ATOM 774 N N . LYS A 1 99 ? 4.521 -5.570 -17.738 1.00 86.50 99 LYS A N 1
ATOM 775 C CA . LYS A 1 99 ? 4.491 -5.041 -19.117 1.00 86.50 99 LYS A CA 1
ATOM 776 C C . LYS A 1 99 ? 5.782 -4.325 -19.542 1.00 86.50 99 LYS A C 1
ATOM 778 O O . LYS A 1 99 ? 6.012 -4.180 -20.736 1.00 86.50 99 LYS A O 1
ATOM 783 N N . VAL A 1 100 ? 6.605 -3.862 -18.598 1.00 85.56 100 VAL A N 1
ATOM 784 C CA . VAL A 1 100 ? 7.902 -3.211 -18.876 1.00 85.56 100 VAL A CA 1
ATOM 785 C C . VAL A 1 100 ? 9.024 -4.242 -19.070 1.00 85.56 100 VAL A C 1
ATOM 787 O O . VAL A 1 100 ? 10.037 -3.951 -19.712 1.00 85.56 100 VAL A O 1
ATOM 790 N N . LEU A 1 101 ? 8.858 -5.448 -18.522 1.00 82.75 101 LEU A N 1
ATOM 791 C CA . LEU A 1 101 ? 9.845 -6.524 -18.583 1.00 82.75 101 LEU A CA 1
ATOM 792 C C . LEU A 1 101 ? 9.773 -7.292 -19.907 1.00 82.75 101 LEU A C 1
ATOM 794 O O . LEU A 1 101 ? 8.694 -7.477 -20.473 1.00 82.75 101 LEU A O 1
ATOM 798 N N . THR A 1 102 ? 10.918 -7.807 -20.361 1.00 83.56 102 THR A N 1
ATOM 799 C CA . THR A 1 102 ? 10.968 -8.723 -21.510 1.00 83.56 102 THR A CA 1
ATOM 800 C C . THR A 1 102 ? 10.362 -10.087 -21.151 1.00 83.56 102 THR A C 1
ATOM 802 O O . THR A 1 102 ? 10.354 -10.455 -19.972 1.00 83.56 102 THR A O 1
ATOM 805 N N . PRO A 1 103 ? 9.897 -10.889 -22.129 1.00 81.12 103 PRO A N 1
ATOM 806 C CA . PRO A 1 103 ? 9.351 -12.223 -21.861 1.00 81.12 103 PRO A CA 1
ATOM 807 C C . PRO A 1 103 ? 10.304 -13.120 -21.053 1.00 81.12 103 PRO A C 1
ATOM 809 O O . PRO A 1 103 ? 9.885 -13.788 -20.112 1.00 81.12 103 PRO A O 1
ATOM 812 N N . GLU A 1 104 ? 11.608 -13.067 -21.334 1.00 79.69 104 GLU A N 1
ATOM 813 C CA . GLU A 1 104 ? 12.624 -13.820 -20.584 1.00 79.69 104 GLU A CA 1
ATOM 814 C C . GLU A 1 104 ? 12.752 -13.359 -19.123 1.00 79.69 104 GLU A C 1
ATOM 816 O O . GLU A 1 104 ? 12.909 -14.173 -18.208 1.00 79.69 104 GLU A O 1
ATOM 821 N N . GLN A 1 105 ? 12.664 -12.048 -18.878 1.00 76.88 105 GLN A N 1
ATOM 822 C CA . GLN A 1 105 ? 12.661 -11.477 -17.530 1.00 76.88 105 GLN A CA 1
ATOM 823 C C . GLN A 1 105 ? 11.368 -11.832 -16.779 1.00 76.88 105 GLN A C 1
ATOM 825 O O . GLN A 1 105 ? 11.420 -12.128 -15.585 1.00 76.88 105 GLN A O 1
ATOM 830 N N . GLN A 1 106 ? 10.220 -11.864 -17.463 1.00 76.94 106 GLN A N 1
ATOM 831 C CA . GLN A 1 106 ? 8.944 -12.279 -16.873 1.00 76.94 106 GLN A CA 1
ATOM 832 C C . GLN A 1 106 ? 8.994 -13.733 -16.395 1.00 76.94 106 GLN A C 1
ATOM 834 O O . GLN A 1 106 ? 8.578 -14.008 -15.270 1.00 76.94 106 GLN A O 1
ATOM 839 N N . THR A 1 107 ? 9.567 -14.647 -17.183 1.00 76.06 107 THR A N 1
ATOM 840 C CA . THR A 1 107 ? 9.744 -16.054 -16.783 1.00 76.06 107 THR A CA 1
ATOM 841 C C . THR A 1 107 ? 10.618 -16.179 -15.535 1.00 76.06 107 THR A C 1
ATOM 843 O O . THR A 1 107 ? 10.289 -16.934 -14.621 1.00 76.06 107 THR A O 1
ATOM 846 N N . LYS A 1 108 ? 11.691 -15.380 -15.429 1.00 72.94 108 LYS A N 1
ATOM 847 C CA . LYS A 1 108 ? 12.531 -15.330 -14.219 1.00 72.94 108 LYS A CA 1
ATOM 848 C C . LYS A 1 108 ? 11.746 -14.826 -13.008 1.00 72.94 108 LYS A C 1
ATOM 850 O O . LYS A 1 108 ? 11.797 -15.446 -11.952 1.00 72.94 108 LYS A O 1
ATOM 855 N N . VAL A 1 109 ? 10.968 -13.752 -13.156 1.00 71.88 109 VAL A N 1
ATOM 856 C CA . VAL A 1 109 ? 10.090 -13.235 -12.088 1.00 71.88 109 VAL A CA 1
ATOM 857 C C . VAL A 1 109 ? 9.054 -14.268 -11.651 1.00 71.88 109 VAL A C 1
ATOM 859 O O . VAL A 1 109 ? 8.806 -14.415 -10.455 1.00 71.88 109 VAL A O 1
ATOM 862 N N . GLN A 1 110 ? 8.451 -14.990 -12.595 1.00 67.69 110 GLN A N 1
ATOM 863 C CA . GLN A 1 110 ? 7.511 -16.066 -12.291 1.00 67.69 110 GLN A CA 1
ATOM 864 C C . GLN A 1 110 ? 8.202 -17.208 -11.543 1.00 67.69 110 GLN A C 1
ATOM 866 O O . GLN A 1 110 ? 7.645 -17.692 -10.564 1.00 67.69 110 GLN A O 1
ATOM 871 N N . ALA A 1 111 ? 9.431 -17.574 -11.916 1.00 66.12 111 ALA A N 1
ATOM 872 C CA . ALA A 1 111 ? 10.223 -18.576 -11.203 1.00 66.12 111 ALA A CA 1
ATOM 873 C C . ALA A 1 111 ? 10.574 -18.136 -9.766 1.00 66.12 111 ALA A C 1
ATOM 875 O O . ALA A 1 111 ? 10.435 -18.922 -8.828 1.00 66.12 111 ALA A O 1
ATOM 876 N N . PHE A 1 112 ? 10.937 -16.863 -9.559 1.00 61.09 112 PHE A N 1
ATOM 877 C CA . PHE A 1 112 ? 11.152 -16.300 -8.218 1.00 61.09 112 PHE A CA 1
ATOM 878 C C . PHE A 1 112 ? 9.856 -16.249 -7.389 1.00 61.09 112 PHE A C 1
ATOM 880 O O . PHE A 1 112 ? 9.872 -16.525 -6.188 1.00 61.09 112 PHE A O 1
ATOM 887 N N . GLY A 1 113 ? 8.719 -15.943 -8.023 1.00 52.81 113 GLY A N 1
ATOM 888 C CA . GLY A 1 113 ? 7.398 -15.920 -7.388 1.00 52.81 113 GLY A CA 1
ATOM 889 C C . GLY A 1 113 ? 6.817 -17.310 -7.096 1.00 52.81 113 GLY A C 1
ATOM 890 O O . GLY A 1 113 ? 6.101 -17.478 -6.108 1.00 52.81 113 GLY A O 1
ATOM 891 N N . ALA A 1 114 ? 7.155 -18.314 -7.907 1.00 45.75 114 ALA A N 1
ATOM 892 C CA . ALA A 1 114 ? 6.728 -19.700 -7.735 1.00 45.75 114 ALA A CA 1
ATOM 893 C C . ALA A 1 114 ? 7.391 -20.361 -6.515 1.00 45.75 114 ALA A C 1
ATOM 895 O O . ALA A 1 114 ? 6.771 -21.193 -5.858 1.00 45.75 114 ALA A O 1
ATOM 896 N N . GLY A 1 115 ? 8.609 -19.939 -6.155 1.00 42.41 115 GLY A N 1
ATOM 897 C CA . GLY A 1 115 ? 9.327 -20.453 -4.985 1.00 42.41 115 GLY A CA 1
ATOM 898 C C . GLY A 1 115 ? 8.922 -19.841 -3.637 1.00 42.41 115 GLY A C 1
ATOM 899 O O . GLY A 1 115 ? 9.294 -20.380 -2.596 1.00 42.41 115 GLY A O 1
ATOM 900 N N . ARG A 1 116 ? 8.186 -18.717 -3.617 1.00 46.06 116 ARG A N 1
ATOM 901 C CA . ARG A 1 116 ? 7.840 -17.983 -2.378 1.00 46.06 116 ARG A CA 1
ATOM 902 C C . ARG A 1 116 ? 6.458 -17.310 -2.386 1.00 46.06 116 ARG A C 1
ATOM 904 O O . ARG A 1 116 ? 6.321 -16.212 -1.851 1.00 46.06 116 ARG A O 1
ATOM 911 N N . GLY A 1 117 ? 5.414 -17.941 -2.934 1.00 43.97 117 GLY A N 1
ATOM 912 C CA . GLY A 1 117 ? 4.061 -17.425 -2.655 1.00 43.97 117 GLY A CA 1
ATOM 913 C C . GLY A 1 117 ? 2.879 -17.798 -3.544 1.00 43.97 117 GLY A C 1
ATOM 914 O O . GLY A 1 117 ? 1.850 -17.148 -3.401 1.00 43.97 117 GLY A O 1
ATOM 915 N N . PHE A 1 118 ? 2.963 -18.802 -4.422 1.00 37.06 118 PHE A N 1
ATOM 916 C CA . PHE A 1 118 ? 1.772 -19.323 -5.128 1.00 37.06 118 PHE A CA 1
ATOM 917 C C . PHE A 1 118 ? 1.504 -20.817 -4.909 1.00 37.06 118 PHE A C 1
ATOM 919 O O . PHE A 1 118 ? 0.450 -21.316 -5.292 1.00 37.06 118 PHE A O 1
ATOM 926 N N . ALA A 1 119 ? 2.401 -21.527 -4.228 1.00 35.59 119 ALA A N 1
ATOM 927 C CA . ALA A 1 119 ? 2.124 -22.854 -3.707 1.00 35.59 119 ALA A CA 1
ATOM 928 C C . ALA A 1 119 ? 1.713 -22.708 -2.243 1.00 35.59 119 ALA A C 1
ATOM 930 O O . ALA A 1 119 ? 2.513 -22.242 -1.439 1.00 35.59 119 ALA A O 1
ATOM 931 N N . HIS A 1 120 ? 0.457 -23.052 -1.948 1.00 35.28 120 HIS A N 1
ATOM 932 C CA . HIS A 1 120 ? -0.019 -23.613 -0.684 1.00 35.28 120 HIS A CA 1
ATOM 933 C C . HIS A 1 120 ? 0.720 -23.108 0.552 1.00 35.28 120 HIS A C 1
ATOM 935 O O . HIS A 1 120 ? 1.835 -23.545 0.837 1.00 35.28 120 HIS A O 1
ATOM 941 N N . GLY A 1 121 ? 0.053 -22.249 1.328 1.00 35.16 121 GLY A N 1
ATOM 942 C CA . 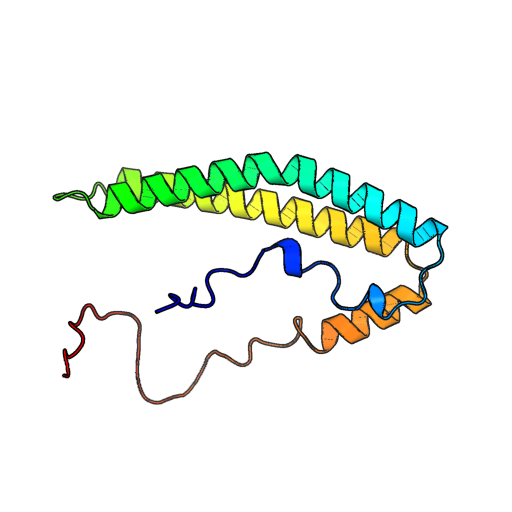GLY A 1 121 ? 0.465 -21.964 2.692 1.00 35.16 121 GLY A CA 1
ATOM 943 C C . GLY A 1 121 ? 0.833 -23.267 3.393 1.00 35.16 121 GLY A C 1
ATOM 944 O O . GLY A 1 121 ? -0.031 -24.059 3.764 1.00 35.16 121 GLY A O 1
ATOM 945 N N . ARG A 1 122 ? 2.132 -23.503 3.568 1.00 40.22 122 ARG A N 1
ATOM 946 C CA . ARG A 1 122 ? 2.615 -24.543 4.458 1.00 40.22 122 ARG A CA 1
ATOM 947 C C . ARG A 1 122 ? 2.507 -23.958 5.852 1.00 40.22 122 ARG A C 1
ATOM 949 O O . ARG A 1 122 ? 3.445 -23.368 6.372 1.00 40.22 122 ARG A O 1
ATOM 956 N N . GLY A 1 123 ? 1.286 -24.005 6.368 1.00 38.75 123 GLY A N 1
ATOM 957 C CA . GLY A 1 123 ? 0.934 -23.359 7.621 1.00 38.75 123 GLY A CA 1
ATOM 958 C C . GLY A 1 123 ? -0.548 -23.388 7.968 1.00 38.75 123 GLY A C 1
ATOM 959 O O . GLY A 1 123 ? -1.000 -22.484 8.654 1.00 38.75 123 GLY A O 1
ATOM 960 N N . PHE A 1 124 ? -1.305 -24.390 7.520 1.00 39.88 124 PHE A N 1
ATOM 961 C CA . PHE A 1 124 ? -2.506 -24.822 8.235 1.00 39.88 124 PHE A CA 1
ATOM 962 C C . PHE A 1 124 ? -2.508 -26.349 8.307 1.00 39.88 124 PHE A C 1
ATOM 964 O O . PHE A 1 124 ? -2.694 -27.017 7.295 1.00 39.88 124 PHE A O 1
ATOM 971 N N . GLY A 1 125 ? -2.294 -26.881 9.513 1.00 36.06 125 GLY A N 1
ATOM 972 C CA . GLY A 1 125 ? -2.646 -28.258 9.854 1.00 36.06 125 GLY A CA 1
ATOM 973 C C . GLY A 1 125 ? -1.592 -29.033 10.643 1.00 36.06 125 GLY A C 1
ATOM 974 O O . GLY A 1 125 ? -0.532 -29.345 10.116 1.00 36.06 125 GLY A O 1
ATOM 975 N N . ALA A 1 126 ? -1.986 -29.426 11.859 1.00 39.25 126 ALA A N 1
ATOM 976 C CA . ALA A 1 126 ? -1.459 -30.536 12.660 1.00 39.25 126 ALA A CA 1
ATOM 977 C C . ALA A 1 126 ? -0.217 -30.293 13.543 1.00 39.25 126 ALA A C 1
ATOM 979 O O . ALA A 1 126 ? 0.768 -31.021 13.479 1.00 39.25 126 ALA A O 1
ATOM 980 N N . GLY A 1 127 ? -0.317 -29.334 14.467 1.00 37.31 127 GLY A N 1
ATOM 981 C CA . GLY A 1 127 ? 0.236 -29.516 15.816 1.00 37.31 127 GLY A CA 1
ATOM 982 C C . GLY A 1 127 ? -0.918 -29.823 16.784 1.00 37.31 127 GLY A C 1
ATOM 983 O O . GLY A 1 127 ? -1.986 -29.224 16.623 1.00 37.31 127 GLY A O 1
ATOM 984 N N . PRO A 1 128 ? -0.781 -30.752 17.748 1.00 40.12 128 PRO A N 1
ATOM 985 C CA . PRO A 1 128 ? -1.843 -31.027 18.706 1.00 40.12 128 PRO A CA 1
ATOM 986 C C . PRO A 1 128 ? -1.950 -29.852 19.682 1.00 40.12 128 PRO A C 1
ATOM 988 O O . PRO A 1 128 ? -1.190 -29.750 20.638 1.00 40.12 128 PRO A O 1
ATOM 991 N N . GLY A 1 129 ? -2.893 -28.951 19.424 1.00 40.12 129 GLY A N 1
ATOM 992 C CA . GLY A 1 129 ? -3.290 -27.928 20.385 1.00 40.12 129 GLY A CA 1
ATOM 993 C C . GLY A 1 129 ? -3.501 -26.554 19.767 1.00 40.12 129 GLY A C 1
ATOM 994 O O . GLY A 1 129 ? -2.589 -25.968 19.194 1.00 40.12 129 GLY A O 1
ATOM 995 N N . GLY A 1 130 ? -4.702 -26.014 19.965 1.00 36.72 130 GLY A N 1
ATOM 996 C CA . GLY A 1 130 ? -4.938 -24.574 19.873 1.00 36.72 130 GLY A CA 1
ATOM 997 C C . GLY A 1 130 ? -5.963 -24.173 18.828 1.00 36.72 130 GLY A C 1
ATOM 998 O O . GLY A 1 130 ? -5.649 -23.437 17.897 1.00 36.72 130 GLY A O 1
ATOM 999 N N . GLY A 1 131 ? -7.197 -24.648 18.999 1.00 34.38 131 GLY A N 1
ATOM 1000 C CA . GLY A 1 131 ? -8.356 -24.081 18.326 1.00 34.38 131 GLY A CA 1
ATOM 1001 C C . GLY A 1 131 ? -8.569 -22.605 18.671 1.00 34.38 131 GLY A C 1
ATOM 1002 O O . GLY A 1 131 ? -7.987 -22.043 19.598 1.00 34.38 131 GLY A O 1
ATOM 1003 N N . CYS A 1 132 ? -9.432 -21.978 17.881 1.00 40.84 132 CYS A N 1
ATOM 1004 C CA . CYS A 1 132 ? -9.946 -20.642 18.114 1.00 40.84 132 CYS A CA 1
ATOM 1005 C C . CYS A 1 132 ? -10.582 -20.535 19.511 1.00 40.84 132 CYS A C 1
ATOM 1007 O O . CYS A 1 132 ? -11.476 -21.310 19.837 1.00 40.84 132 CYS A O 1
ATOM 1009 N N . GLY A 1 133 ? -10.174 -19.531 20.290 1.00 42.66 133 GLY A N 1
ATOM 1010 C CA . GLY A 1 133 ? -10.826 -19.153 21.546 1.00 42.66 133 GLY A CA 1
ATOM 1011 C C . GLY A 1 133 ? -9.943 -19.365 22.771 1.00 42.66 133 GLY A C 1
ATOM 1012 O O . GLY A 1 133 ? -9.576 -20.485 23.102 1.00 42.66 133 GLY A O 1
ATOM 1013 N N . GLY A 1 134 ? -9.623 -18.276 23.469 1.00 36.62 134 GLY A N 1
ATOM 1014 C CA . GLY A 1 134 ? -8.955 -18.362 24.764 1.00 36.62 134 GLY A CA 1
ATOM 1015 C C . GLY A 1 134 ? -8.340 -17.046 25.213 1.00 36.62 134 GLY A C 1
ATOM 1016 O O . GLY A 1 134 ? -7.155 -16.808 25.009 1.00 36.62 134 GLY A O 1
ATOM 1017 N N . TYR A 1 135 ? -9.145 -16.200 25.855 1.00 48.53 135 TYR A N 1
ATOM 1018 C CA . TYR A 1 135 ? -8.637 -15.315 26.901 1.00 48.53 135 TYR A CA 1
ATOM 1019 C C . TYR A 1 135 ? -8.042 -16.197 28.010 1.00 48.53 135 TYR A C 1
ATOM 1021 O O . TYR A 1 135 ? -8.742 -17.052 28.546 1.00 48.53 135 TYR A O 1
ATOM 1029 N N . GLY A 1 136 ? -6.776 -15.988 28.363 1.00 42.28 136 GLY A N 1
ATOM 1030 C CA . GLY A 1 136 ? -6.138 -16.638 29.506 1.00 42.28 136 GLY A CA 1
ATOM 1031 C C . GLY A 1 136 ? -4.896 -15.852 29.938 1.00 42.28 136 GLY A C 1
ATOM 1032 O O . GLY A 1 136 ? -4.102 -15.480 29.072 1.00 42.28 136 GLY A O 1
ATOM 1033 N N . PRO A 1 137 ? -4.738 -15.522 31.233 1.00 51.34 137 PRO A N 1
ATOM 1034 C CA . PRO A 1 137 ? -3.680 -14.639 31.708 1.00 51.34 137 PRO A CA 1
ATOM 1035 C C . PRO A 1 137 ? -2.330 -15.366 31.689 1.00 51.34 137 PRO A C 1
ATOM 1037 O O . PRO A 1 137 ? -2.208 -16.486 32.178 1.00 51.34 137 PRO A O 1
ATOM 1040 N N . GLY A 1 138 ? -1.310 -14.725 31.115 1.00 42.28 138 GLY A N 1
ATOM 1041 C CA . GLY A 1 138 ? 0.049 -15.265 31.088 1.00 42.28 138 GLY A CA 1
ATOM 1042 C C . GLY A 1 138 ? 0.685 -15.323 32.487 1.00 42.28 138 GLY A C 1
ATOM 1043 O O . GLY A 1 138 ? 0.351 -14.497 33.344 1.00 42.28 138 GLY A O 1
ATOM 1044 N N . PRO A 1 139 ? 1.618 -16.259 32.738 1.00 53.56 139 PRO A N 1
ATOM 1045 C CA . PRO A 1 139 ? 2.338 -16.321 34.000 1.00 53.56 139 PRO A CA 1
ATOM 1046 C C . PRO A 1 139 ? 3.376 -15.191 34.085 1.00 53.56 139 PRO A C 1
ATOM 1048 O O . PRO A 1 139 ? 4.186 -14.991 33.180 1.00 53.56 139 PRO A O 1
ATOM 1051 N N . ARG A 1 140 ? 3.349 -14.452 35.200 1.00 53.94 140 ARG A N 1
ATOM 1052 C CA . ARG A 1 140 ? 4.465 -13.613 35.654 1.00 53.94 140 ARG A CA 1
ATOM 1053 C C . ARG A 1 140 ? 5.554 -14.525 36.221 1.00 53.94 140 ARG A C 1
ATOM 1055 O O . ARG A 1 140 ? 5.241 -15.372 37.052 1.00 53.94 140 ARG A O 1
ATOM 1062 N N . GLY A 1 141 ? 6.806 -14.319 35.823 1.00 45.09 141 GLY A N 1
ATOM 1063 C CA . GLY A 1 141 ? 7.956 -15.015 36.400 1.00 45.09 141 GLY A CA 1
ATOM 1064 C C . GLY A 1 141 ? 9.207 -14.139 36.392 1.00 45.09 141 GLY A C 1
ATOM 1065 O O . GLY A 1 141 ? 9.672 -13.798 35.310 1.00 45.09 141 GLY A O 1
ATOM 1066 N N . ASN A 1 142 ? 9.619 -13.783 37.617 1.00 43.47 142 ASN A N 1
ATOM 1067 C CA . ASN A 1 142 ? 10.851 -13.168 38.151 1.00 43.47 142 ASN A CA 1
ATOM 1068 C C . ASN A 1 142 ? 11.870 -12.510 37.209 1.00 43.47 142 ASN A C 1
ATOM 1070 O O . ASN A 1 142 ? 12.547 -13.238 36.452 1.00 43.47 142 ASN A O 1
#

Foldseek 3Di:
DDDDPDPDPPPPVVVPLPCPVVDPDDPVLVVQLVVLVVVLCVVLVVLVVVLVVLVVVLVVLVVDPDRDPVVNVVSVVVNVVSVVVNVVSVVVSVVVSLVSDDPVVNVVSVVVCVVPPDPDDPPDDDDPDDDPDDDDDDDDDD